Protein AF-A0A7C4I6H6-F1 (afdb_monomer)

Structure (mmCIF, N/CA/C/O backbone):
data_AF-A0A7C4I6H6-F1
#
_entry.id   AF-A0A7C4I6H6-F1
#
loop_
_atom_site.group_PDB
_atom_site.id
_atom_site.type_symbol
_atom_site.label_atom_id
_atom_site.label_alt_id
_atom_site.label_comp_id
_atom_site.label_asym_id
_atom_site.label_entity_id
_atom_site.label_seq_id
_atom_site.pdbx_PDB_ins_code
_atom_site.Cartn_x
_atom_site.Cartn_y
_atom_site.Cartn_z
_atom_site.occupancy
_atom_site.B_iso_or_equiv
_atom_site.auth_seq_id
_atom_site.auth_comp_id
_atom_site.auth_asym_id
_atom_site.auth_atom_id
_atom_site.pdbx_PDB_model_num
ATOM 1 N N . MET A 1 1 ? 39.093 -6.698 1.564 1.00 32.09 1 MET A N 1
ATOM 2 C CA . MET A 1 1 ? 37.889 -7.279 2.193 1.00 32.09 1 MET A CA 1
ATOM 3 C C . MET A 1 1 ? 36.892 -6.142 2.387 1.00 32.09 1 MET A C 1
ATOM 5 O O . MET A 1 1 ? 36.931 -5.451 3.391 1.00 32.09 1 MET A O 1
ATOM 9 N N . THR A 1 2 ? 36.106 -5.842 1.356 1.00 26.38 2 THR A N 1
ATOM 10 C CA . THR A 1 2 ? 35.172 -4.707 1.313 1.00 26.38 2 THR A CA 1
ATOM 11 C C . THR A 1 2 ? 33.786 -5.268 1.026 1.00 26.38 2 THR A C 1
ATOM 13 O O . THR A 1 2 ? 33.453 -5.595 -0.110 1.00 26.38 2 THR A O 1
ATOM 16 N N . LEU A 1 3 ? 32.990 -5.454 2.078 1.00 27.50 3 LEU A N 1
ATOM 17 C CA . LEU A 1 3 ? 31.578 -5.791 1.937 1.00 27.50 3 LEU A CA 1
ATOM 18 C C . LEU A 1 3 ? 30.842 -4.514 1.527 1.00 27.50 3 LEU A C 1
ATOM 20 O O . LEU A 1 3 ? 30.746 -3.561 2.293 1.00 27.50 3 LEU A O 1
ATOM 24 N N . SER A 1 4 ? 30.372 -4.483 0.284 1.00 27.50 4 SER A N 1
ATOM 25 C CA . SER A 1 4 ? 29.480 -3.444 -0.216 1.00 27.50 4 SER A CA 1
ATOM 26 C C . SER A 1 4 ? 28.088 -3.643 0.393 1.00 27.50 4 SER A C 1
ATOM 28 O O . SER A 1 4 ? 27.384 -4.606 0.093 1.00 27.50 4 SER A O 1
ATOM 30 N N . GLU A 1 5 ? 27.687 -2.718 1.265 1.00 37.69 5 GLU A N 1
ATOM 31 C CA . GLU A 1 5 ? 26.436 -2.698 2.046 1.00 37.69 5 GLU A CA 1
ATOM 32 C C . GLU A 1 5 ? 25.155 -2.446 1.214 1.00 37.69 5 GLU A C 1
ATOM 34 O O . GLU A 1 5 ? 24.231 -1.755 1.639 1.00 37.69 5 GLU A O 1
ATOM 39 N N . GLY A 1 6 ? 25.074 -2.982 -0.004 1.00 38.09 6 GLY A N 1
ATOM 40 C CA . GLY A 1 6 ? 24.016 -2.645 -0.960 1.00 38.09 6 GLY A CA 1
ATOM 41 C C . GLY A 1 6 ? 23.053 -3.765 -1.333 1.00 38.09 6 GLY A C 1
ATOM 42 O O . GLY A 1 6 ? 22.090 -3.494 -2.042 1.00 38.09 6 GLY A O 1
ATOM 43 N N . ASN A 1 7 ? 23.274 -5.015 -0.920 1.00 38.94 7 ASN A N 1
ATOM 44 C CA . ASN A 1 7 ? 22.496 -6.127 -1.460 1.00 38.94 7 ASN A CA 1
ATOM 45 C C . ASN A 1 7 ? 22.188 -7.214 -0.432 1.00 38.94 7 ASN A C 1
ATOM 47 O O . ASN A 1 7 ? 23.053 -7.660 0.311 1.00 38.94 7 ASN A O 1
ATOM 51 N N . PHE A 1 8 ? 20.954 -7.713 -0.542 1.00 38.97 8 PHE A N 1
ATOM 52 C CA . PHE A 1 8 ? 20.480 -9.001 -0.036 1.00 38.97 8 PHE A CA 1
ATOM 53 C C . PHE A 1 8 ? 19.841 -9.025 1.361 1.00 38.97 8 PHE A C 1
ATOM 55 O O . PHE A 1 8 ? 20.296 -9.694 2.282 1.00 38.97 8 PHE A O 1
ATOM 62 N N . ILE A 1 9 ? 18.652 -8.427 1.478 1.00 43.53 9 ILE A N 1
ATOM 63 C CA . ILE A 1 9 ? 17.670 -8.968 2.421 1.00 43.53 9 ILE A CA 1
ATOM 64 C C . ILE A 1 9 ? 17.046 -10.196 1.746 1.00 43.53 9 ILE A C 1
ATOM 66 O O . ILE A 1 9 ? 16.215 -10.067 0.843 1.00 43.53 9 ILE A O 1
ATOM 70 N N . SER A 1 10 ? 17.470 -11.397 2.148 1.00 45.38 10 SER A N 1
ATOM 71 C CA . SER A 1 10 ? 16.850 -12.641 1.683 1.00 45.38 10 SER A CA 1
ATOM 72 C C . SER A 1 10 ? 15.336 -12.600 1.939 1.00 45.38 10 SER A C 1
ATOM 74 O O . SER A 1 10 ? 14.866 -11.970 2.889 1.00 45.38 10 SER A O 1
ATOM 76 N N . SER A 1 11 ? 14.533 -13.293 1.123 1.00 49.34 11 SER A N 1
ATOM 77 C CA . SER A 1 11 ? 13.074 -13.370 1.333 1.00 49.34 11 SER A CA 1
ATOM 78 C C . SER A 1 11 ? 12.692 -13.844 2.747 1.00 49.34 11 SER A C 1
ATOM 80 O O . SER A 1 11 ? 11.586 -13.559 3.199 1.00 49.34 11 SER A O 1
ATOM 82 N N . PHE A 1 12 ? 13.598 -14.552 3.430 1.00 41.47 12 PHE A N 1
ATOM 83 C CA . PHE A 1 12 ? 13.480 -14.966 4.825 1.00 41.47 12 PHE A CA 1
ATOM 84 C C . PHE A 1 12 ? 13.701 -13.798 5.797 1.00 41.47 12 PHE A C 1
ATOM 86 O O . PHE A 1 12 ? 12.847 -13.545 6.639 1.00 41.47 12 PHE A O 1
ATOM 93 N N . PHE A 1 13 ? 14.772 -13.016 5.633 1.00 46.28 13 PHE A N 1
ATOM 94 C CA . PHE A 1 13 ? 15.049 -11.854 6.487 1.00 46.28 13 PHE A CA 1
ATOM 95 C C . PHE A 1 13 ? 14.009 -10.735 6.305 1.00 46.28 13 PHE A C 1
ATOM 97 O O . PHE A 1 13 ? 13.651 -10.059 7.262 1.00 46.28 13 PHE A O 1
ATOM 104 N N . PHE A 1 14 ? 13.458 -10.586 5.098 1.00 51.62 14 PHE A N 1
ATOM 105 C CA 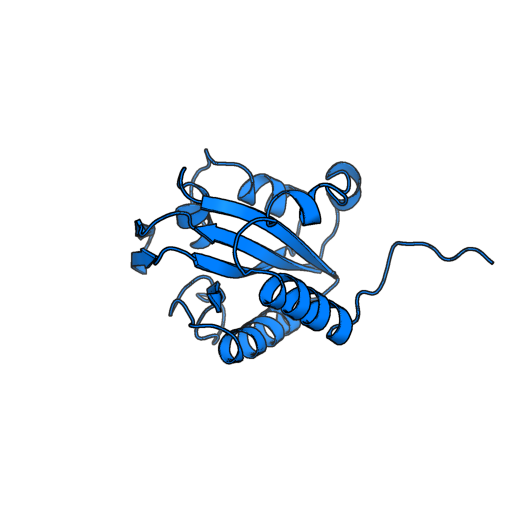. PHE A 1 14 ? 12.405 -9.616 4.780 1.00 51.62 14 PHE A CA 1
ATOM 106 C C . PHE A 1 14 ? 11.087 -9.935 5.501 1.00 51.62 14 PHE A C 1
ATOM 108 O O . PHE A 1 14 ? 10.460 -9.048 6.076 1.00 51.62 14 PHE A O 1
ATOM 115 N N . LEU A 1 15 ? 10.696 -11.214 5.519 1.00 54.06 15 LEU A N 1
ATOM 116 C CA . LEU A 1 15 ? 9.517 -11.681 6.253 1.00 54.06 15 LEU A CA 1
ATOM 117 C C . LEU A 1 15 ? 9.767 -11.738 7.762 1.00 54.06 15 LEU A C 1
ATOM 119 O O . LEU A 1 15 ? 8.854 -11.439 8.518 1.00 54.06 15 LEU A O 1
ATOM 123 N N . ASN A 1 16 ? 10.989 -12.043 8.206 1.00 53.38 16 ASN A N 1
ATOM 124 C CA . ASN A 1 16 ? 11.346 -11.968 9.623 1.00 53.38 16 ASN A CA 1
ATOM 125 C C . ASN A 1 16 ? 11.381 -10.531 10.136 1.00 53.38 16 ASN A C 1
ATOM 127 O O . ASN A 1 16 ? 10.904 -10.286 11.231 1.00 53.38 16 ASN A O 1
ATOM 131 N N . THR A 1 17 ? 11.866 -9.569 9.351 1.00 53.94 17 THR A N 1
ATOM 132 C CA . THR A 1 17 ? 11.808 -8.144 9.716 1.00 53.94 17 THR A CA 1
ATOM 133 C C . THR A 1 17 ? 10.361 -7.672 9.785 1.00 53.94 17 THR A C 1
ATOM 135 O O . THR A 1 17 ? 10.001 -6.944 10.703 1.00 53.94 17 THR A O 1
ATOM 138 N N . LEU A 1 18 ? 9.515 -8.132 8.856 1.00 56.84 18 LEU A N 1
ATOM 139 C CA . LEU A 1 18 ? 8.080 -7.882 8.921 1.00 56.84 18 LEU A CA 1
ATOM 140 C C . LEU A 1 18 ? 7.471 -8.502 10.189 1.00 56.84 18 LEU A C 1
ATOM 142 O O . LEU A 1 18 ? 6.820 -7.790 10.936 1.00 56.84 18 LEU A O 1
ATOM 146 N N . ASN A 1 19 ? 7.736 -9.779 10.476 1.00 55.47 19 ASN A N 1
ATOM 147 C CA . ASN A 1 19 ? 7.266 -10.454 11.689 1.00 55.47 19 ASN A CA 1
ATOM 148 C C . ASN A 1 19 ? 7.743 -9.756 12.970 1.00 55.47 19 ASN A C 1
ATOM 150 O O . ASN A 1 19 ? 6.936 -9.542 13.864 1.00 55.47 19 ASN A O 1
ATOM 154 N N . MET A 1 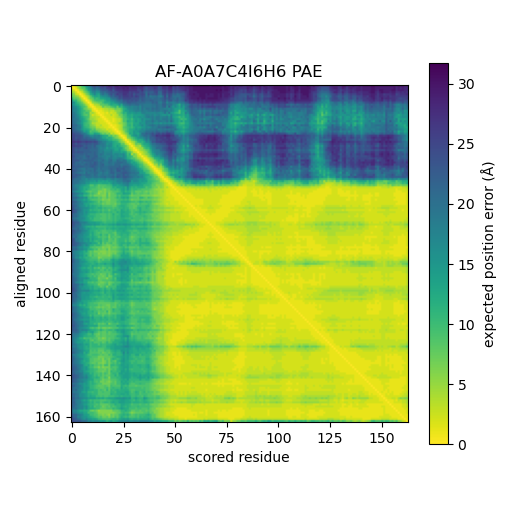20 ? 9.010 -9.348 13.054 1.00 50.94 20 MET A N 1
ATOM 155 C CA . MET A 1 20 ? 9.553 -8.630 14.214 1.00 50.94 20 MET A CA 1
ATOM 156 C C . MET A 1 20 ? 8.891 -7.258 14.392 1.00 50.94 20 MET A C 1
ATOM 158 O O . MET A 1 20 ? 8.422 -6.945 15.482 1.00 50.94 20 MET A O 1
ATOM 162 N N . ALA A 1 21 ? 8.736 -6.483 13.310 1.00 50.53 21 ALA A N 1
ATOM 163 C CA . ALA A 1 21 ? 8.024 -5.200 13.342 1.00 50.53 21 ALA A CA 1
ATOM 164 C C . ALA A 1 21 ? 6.539 -5.340 13.744 1.00 50.53 21 ALA A C 1
ATOM 166 O O . ALA A 1 21 ? 5.915 -4.381 14.200 1.00 50.53 21 ALA A O 1
ATOM 167 N N . MET A 1 22 ? 5.963 -6.528 13.559 1.00 51.94 22 MET A N 1
ATOM 168 C CA . MET A 1 22 ? 4.571 -6.839 13.887 1.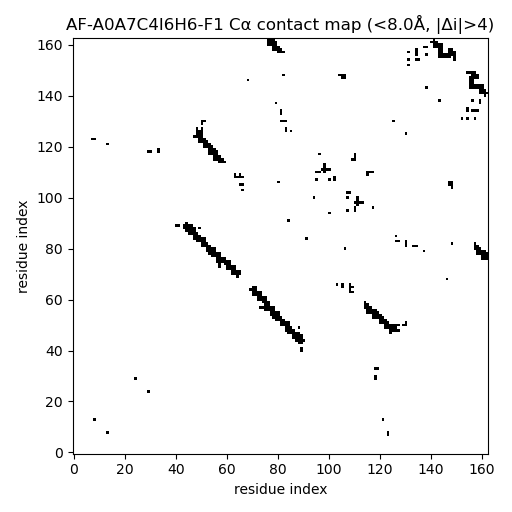00 51.94 22 MET A CA 1
ATOM 169 C C . MET A 1 22 ? 4.421 -7.365 15.320 1.00 51.94 22 MET A C 1
ATOM 171 O O . MET A 1 22 ? 3.458 -7.012 15.993 1.00 51.94 22 MET A O 1
ATOM 175 N N . LEU A 1 23 ? 5.385 -8.151 15.813 1.00 46.25 23 LEU A N 1
ATOM 176 C CA . LEU A 1 23 ? 5.406 -8.697 17.177 1.00 46.25 23 LEU A CA 1
ATOM 177 C C . LEU A 1 23 ? 5.687 -7.630 18.248 1.00 46.25 23 LEU A C 1
ATOM 179 O O . LEU A 1 23 ? 5.145 -7.714 19.347 1.00 46.25 23 LEU A O 1
ATOM 183 N N . GLU A 1 24 ? 6.475 -6.597 17.939 1.00 47.31 24 GLU A N 1
ATOM 184 C CA . GLU A 1 24 ? 6.787 -5.509 18.883 1.00 47.31 24 GLU A CA 1
ATOM 185 C C . GLU A 1 24 ? 5.630 -4.504 19.094 1.00 47.31 24 GLU A C 1
ATOM 187 O O . GLU A 1 24 ? 5.733 -3.586 19.909 1.00 47.31 24 GLU A O 1
ATOM 192 N N . ASN A 1 25 ? 4.489 -4.665 18.411 1.00 45.25 25 ASN A N 1
ATOM 193 C CA . ASN A 1 25 ? 3.399 -3.682 18.389 1.00 45.25 25 ASN A CA 1
ATOM 194 C C . ASN A 1 25 ? 2.314 -3.885 19.470 1.00 45.25 25 ASN A C 1
ATOM 196 O O . ASN A 1 25 ? 1.114 -3.823 19.202 1.00 45.25 25 ASN A O 1
ATOM 200 N N . LYS A 1 26 ? 2.724 -4.003 20.741 1.00 41.91 26 LYS A N 1
ATOM 201 C CA . LYS A 1 26 ? 1.884 -3.537 21.862 1.00 41.91 26 LYS A CA 1
ATOM 202 C C . LYS A 1 26 ? 2.145 -2.040 22.024 1.00 41.91 26 LYS A C 1
ATOM 204 O O . LYS A 1 26 ? 3.149 -1.638 22.597 1.00 41.91 26 LYS A O 1
ATOM 209 N N . GLY A 1 27 ? 1.282 -1.248 21.386 1.00 41.31 27 GLY A N 1
ATOM 210 C CA . GLY A 1 27 ? 1.442 0.174 21.081 1.00 41.31 27 GLY A CA 1
ATOM 211 C C . GLY A 1 27 ? 2.320 0.993 22.027 1.00 41.31 27 GLY A C 1
ATOM 212 O O . GLY A 1 27 ? 1.939 1.214 23.164 1.00 41.31 27 GLY A O 1
ATOM 213 N N . LEU A 1 28 ? 3.449 1.494 21.507 1.00 36.06 28 LEU A N 1
ATOM 214 C CA . LEU A 1 28 ? 4.048 2.785 21.901 1.00 36.06 28 LEU A CA 1
ATOM 215 C C . LEU A 1 28 ? 5.287 3.196 21.069 1.00 36.06 28 LEU A C 1
ATOM 217 O O . LEU A 1 28 ? 5.760 4.316 21.236 1.00 36.06 28 LEU A O 1
ATOM 221 N N . LYS A 1 29 ? 5.835 2.359 20.165 1.00 38.16 29 LYS A N 1
ATOM 222 C CA . LYS A 1 29 ? 7.154 2.621 19.529 1.00 38.16 29 LYS A CA 1
ATOM 223 C C . LYS A 1 29 ? 7.227 2.571 17.993 1.00 38.16 29 LYS A C 1
ATOM 225 O O . LYS A 1 29 ? 8.318 2.468 17.440 1.00 38.16 29 LYS A O 1
ATOM 230 N N . PHE A 1 30 ? 6.120 2.765 17.271 1.00 42.19 30 PHE A N 1
ATOM 231 C CA . PHE A 1 30 ? 6.164 2.841 15.796 1.00 42.19 30 PHE A CA 1
ATOM 232 C C . PHE A 1 30 ? 7.033 4.011 15.273 1.00 42.19 30 PHE A C 1
ATOM 234 O O . PHE A 1 30 ? 7.622 3.918 14.203 1.00 42.19 30 PHE A O 1
ATOM 241 N N . LYS A 1 31 ? 7.194 5.095 16.053 1.00 37.22 31 LYS A N 1
ATOM 242 C CA . LYS A 1 31 ? 8.071 6.231 15.700 1.00 37.22 31 LYS A CA 1
ATOM 243 C C . LYS A 1 31 ? 9.564 5.984 15.954 1.00 37.22 31 LYS A C 1
ATOM 245 O O . LYS A 1 31 ? 10.382 6.451 15.168 1.00 37.22 31 LYS A O 1
ATOM 250 N N . SER A 1 32 ? 9.941 5.293 17.036 1.00 35.28 32 SER A N 1
ATOM 251 C CA . SER A 1 32 ? 11.354 5.219 17.452 1.00 35.28 32 SER A CA 1
ATOM 252 C C . SER A 1 32 ? 12.151 4.144 16.715 1.00 35.28 32 SER A C 1
ATOM 254 O O . SER A 1 32 ? 13.351 4.308 16.538 1.00 35.28 32 SER A O 1
ATOM 256 N N . PHE A 1 33 ? 11.506 3.069 16.248 1.00 39.78 33 PHE A N 1
ATOM 257 C CA . PHE A 1 33 ? 12.191 2.003 15.503 1.00 39.78 33 PHE A CA 1
ATOM 258 C C . PHE A 1 33 ? 12.558 2.418 14.062 1.00 39.78 33 PHE A C 1
ATOM 260 O O . PHE A 1 33 ? 13.469 1.866 13.452 1.00 39.78 33 PHE A O 1
ATOM 267 N N . LEU A 1 34 ? 11.877 3.431 13.517 1.00 43.38 34 LEU A N 1
ATOM 268 C CA . LEU A 1 34 ? 11.966 3.826 12.107 1.00 43.38 34 LEU A CA 1
ATOM 269 C C . LEU A 1 34 ? 12.878 5.021 11.818 1.00 43.38 34 LEU A C 1
ATOM 271 O O . LEU A 1 34 ? 13.244 5.250 10.664 1.00 43.38 34 LEU A O 1
ATOM 275 N N . MET A 1 35 ? 13.295 5.755 12.850 1.00 35.59 35 MET A N 1
ATOM 276 C CA . MET A 1 35 ? 14.051 7.001 12.683 1.00 35.59 35 MET A CA 1
ATOM 277 C C . MET A 1 35 ? 15.499 6.790 12.197 1.00 35.59 35 MET A C 1
ATOM 279 O O . MET A 1 35 ? 16.157 7.751 11.818 1.00 35.59 35 MET A O 1
ATOM 283 N N . GLY A 1 36 ? 15.984 5.543 12.141 1.00 33.59 36 GLY A N 1
ATOM 284 C CA . GLY A 1 36 ? 17.350 5.208 11.719 1.00 33.59 36 GLY A CA 1
ATOM 285 C C . GLY A 1 36 ? 17.550 4.870 10.235 1.00 33.59 36 GLY A C 1
ATOM 286 O O . GLY A 1 36 ? 18.684 4.621 9.836 1.00 33.59 36 GLY A O 1
ATOM 287 N N . ARG A 1 37 ? 16.500 4.805 9.399 1.00 43.25 37 ARG A N 1
ATOM 288 C CA . ARG A 1 37 ? 16.638 4.401 7.978 1.00 43.25 37 ARG A CA 1
ATOM 289 C C . ARG A 1 37 ? 15.760 5.193 7.012 1.00 43.25 37 ARG A C 1
ATOM 291 O O . ARG A 1 37 ? 15.216 4.641 6.057 1.0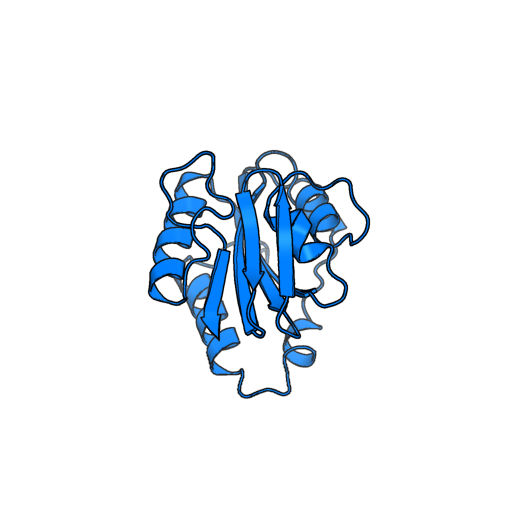0 43.25 37 ARG A O 1
ATOM 298 N N . VAL A 1 38 ? 15.703 6.512 7.187 1.00 42.03 38 VAL A N 1
ATOM 299 C CA . VAL A 1 38 ? 15.468 7.405 6.043 1.00 42.03 38 VAL A CA 1
ATOM 300 C C . VAL A 1 38 ? 16.753 7.389 5.210 1.00 42.03 38 VAL A C 1
ATOM 302 O O . VAL A 1 38 ? 17.582 8.290 5.282 1.00 42.03 38 VAL A O 1
ATOM 305 N N . LEU A 1 39 ? 16.976 6.287 4.489 1.00 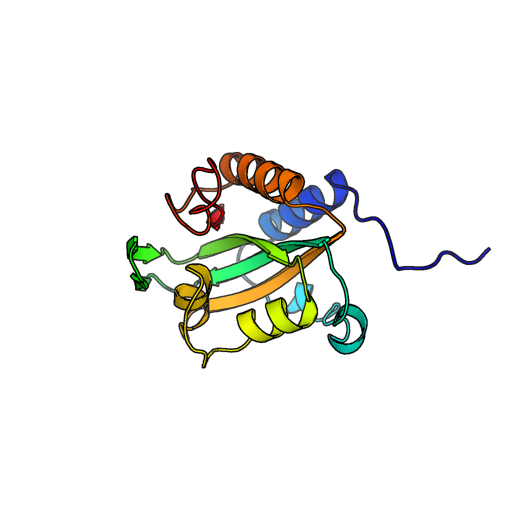44.78 39 LEU A N 1
ATOM 306 C CA . LEU A 1 39 ? 18.039 6.210 3.500 1.00 44.78 39 LEU A CA 1
ATOM 307 C C . LEU A 1 39 ? 17.700 7.251 2.429 1.00 44.78 39 LEU A C 1
ATOM 309 O O . LEU A 1 39 ? 16.578 7.274 1.918 1.00 44.78 39 LEU A O 1
ATOM 313 N N . SER A 1 40 ? 18.645 8.140 2.150 1.00 43.09 40 SER A N 1
ATOM 314 C CA . SER A 1 40 ? 18.441 9.300 1.292 1.00 43.09 40 SER A CA 1
ATOM 315 C C . SER A 1 40 ? 17.823 8.886 -0.058 1.00 43.09 40 SER A C 1
ATOM 317 O O . SER A 1 40 ? 18.341 8.020 -0.769 1.00 43.09 40 SER A O 1
ATOM 319 N N . LEU A 1 41 ? 16.638 9.430 -0.371 1.00 50.25 41 LEU A N 1
ATOM 320 C CA . LEU A 1 41 ? 15.820 9.059 -1.543 1.00 50.25 41 LEU A CA 1
ATOM 321 C C . LEU A 1 41 ? 16.597 9.221 -2.860 1.00 50.25 41 LEU A C 1
ATOM 323 O O . LEU A 1 41 ? 16.381 8.480 -3.820 1.00 50.25 41 LEU A O 1
ATOM 327 N N . ASP A 1 42 ? 17.533 10.162 -2.866 1.00 47.56 42 ASP A N 1
ATOM 328 C CA . ASP A 1 42 ? 18.516 10.470 -3.899 1.00 47.56 42 ASP A CA 1
ATOM 329 C C . ASP A 1 42 ? 19.374 9.261 -4.314 1.00 47.56 42 ASP A C 1
ATOM 331 O O . ASP A 1 42 ? 19.685 9.128 -5.498 1.00 47.56 42 ASP A O 1
ATOM 335 N N . ARG A 1 43 ? 19.663 8.311 -3.412 1.00 52.84 43 ARG A N 1
ATOM 336 C CA . ARG A 1 43 ? 20.461 7.114 -3.740 1.00 52.84 43 ARG A CA 1
ATOM 337 C C . ARG A 1 43 ? 19.662 5.990 -4.421 1.00 52.84 43 ARG A C 1
ATOM 339 O O . ARG A 1 43 ? 20.252 5.163 -5.106 1.00 52.84 43 ARG A O 1
ATOM 346 N N . PHE A 1 44 ? 18.330 5.976 -4.297 1.00 59.31 44 PHE A N 1
ATOM 347 C CA . PHE A 1 44 ? 17.447 4.923 -4.853 1.00 59.31 44 PHE A CA 1
ATOM 348 C C . PHE A 1 44 ? 16.637 5.373 -6.070 1.00 59.31 44 PHE A C 1
ATOM 350 O O . PHE A 1 44 ? 15.873 4.595 -6.649 1.00 59.31 44 PHE A O 1
ATOM 357 N N . ALA A 1 45 ? 16.776 6.639 -6.467 1.00 57.41 45 ALA A N 1
ATOM 358 C CA . ALA A 1 45 ? 15.884 7.294 -7.414 1.00 57.41 45 ALA A CA 1
ATOM 359 C C . ALA A 1 45 ? 15.904 6.722 -8.840 1.00 57.41 45 ALA A C 1
ATOM 361 O O . ALA A 1 45 ? 15.072 7.125 -9.645 1.00 57.41 45 ALA A O 1
ATOM 362 N N . LYS A 1 46 ? 16.810 5.797 -9.180 1.00 66.00 46 LYS A N 1
ATOM 363 C CA . LYS A 1 46 ? 16.921 5.223 -10.533 1.00 66.00 46 LYS A CA 1
ATOM 364 C C . LYS A 1 46 ? 16.738 3.705 -10.602 1.00 66.00 46 LYS A C 1
ATOM 366 O O . LYS A 1 46 ? 16.841 3.143 -11.687 1.00 66.00 46 LYS A O 1
ATOM 371 N N . GLU A 1 47 ? 16.420 3.042 -9.489 1.00 75.44 47 GLU A N 1
ATOM 372 C CA . GLU A 1 47 ? 16.212 1.592 -9.505 1.00 75.44 47 GLU A CA 1
ATOM 373 C C . GLU A 1 47 ? 14.946 1.204 -10.290 1.00 75.44 47 GLU A C 1
ATOM 375 O O . GLU A 1 47 ? 13.867 1.794 -10.134 1.00 75.44 47 GLU A O 1
ATOM 380 N N . MET A 1 48 ? 15.101 0.180 -11.129 1.00 83.00 48 MET A N 1
ATOM 381 C CA . MET A 1 48 ? 14.062 -0.455 -11.940 1.00 83.00 48 MET A CA 1
ATOM 382 C C . MET A 1 48 ? 13.917 -1.917 -11.536 1.00 83.00 48 MET A C 1
ATOM 384 O O . MET A 1 48 ? 14.864 -2.532 -11.045 1.00 83.00 48 MET A O 1
ATOM 388 N N . GLY A 1 49 ? 12.732 -2.484 -11.763 1.00 87.56 49 GLY A N 1
ATOM 389 C CA . GLY A 1 49 ? 12.458 -3.870 -11.394 1.00 87.56 49 GLY A CA 1
ATOM 390 C C . GLY A 1 49 ? 12.552 -4.067 -9.883 1.00 87.56 49 GLY A C 1
ATOM 391 O O . GLY A 1 49 ? 13.289 -4.927 -9.408 1.00 87.56 49 GLY A O 1
ATOM 392 N N . VAL A 1 50 ? 11.843 -3.230 -9.125 1.00 90.44 50 VAL A N 1
ATOM 393 C CA . VAL A 1 50 ? 11.776 -3.308 -7.661 1.00 90.44 50 VAL A CA 1
ATOM 394 C C . VAL A 1 50 ? 10.394 -3.773 -7.227 1.00 90.44 50 VAL A C 1
ATOM 396 O O . VAL A 1 50 ? 9.385 -3.275 -7.729 1.00 90.44 50 VAL A O 1
ATOM 399 N N . VAL A 1 51 ? 10.353 -4.669 -6.241 1.00 92.06 51 VAL A N 1
ATOM 400 C CA . VAL A 1 51 ? 9.169 -4.940 -5.417 1.00 92.06 51 VAL A CA 1
ATOM 401 C C . VAL A 1 51 ? 9.362 -4.257 -4.070 1.00 92.06 51 VAL A C 1
ATOM 403 O O . VAL A 1 51 ? 10.445 -4.327 -3.487 1.00 92.06 51 VAL A O 1
ATOM 406 N N . TYR A 1 52 ? 8.313 -3.625 -3.559 1.00 90.44 52 TYR A N 1
ATOM 407 C CA . TYR A 1 52 ? 8.319 -2.974 -2.255 1.00 90.44 52 TYR A CA 1
ATOM 408 C C . TYR A 1 52 ? 7.074 -3.312 -1.441 1.00 90.44 52 TYR A C 1
ATOM 410 O O . TYR A 1 52 ? 6.022 -3.641 -1.989 1.00 90.44 52 TYR A O 1
ATOM 418 N N . ILE A 1 53 ? 7.211 -3.196 -0.124 1.00 93.19 53 ILE A N 1
ATOM 419 C CA . ILE A 1 53 ? 6.126 -3.184 0.846 1.00 93.19 53 ILE A CA 1
ATOM 420 C C . ILE A 1 53 ? 6.098 -1.819 1.527 1.00 93.19 53 ILE A C 1
ATOM 422 O O . ILE A 1 53 ? 7.131 -1.326 1.979 1.00 93.19 53 ILE A O 1
ATOM 426 N N . LEU A 1 54 ? 4.906 -1.243 1.640 1.00 93.56 54 LEU A N 1
ATOM 427 C CA . LEU A 1 54 ? 4.623 -0.121 2.528 1.00 93.56 54 LEU A CA 1
ATOM 428 C C . LEU A 1 54 ? 3.977 -0.664 3.802 1.00 93.56 54 LEU A C 1
ATOM 430 O O . LEU A 1 54 ? 2.971 -1.367 3.704 1.00 93.56 54 LEU A O 1
ATOM 434 N N . LEU A 1 55 ? 4.519 -0.313 4.968 1.00 91.12 55 LEU A N 1
ATOM 435 C CA . LEU A 1 55 ? 3.802 -0.430 6.238 1.00 91.12 55 LEU A CA 1
ATOM 436 C C . LEU A 1 55 ? 3.058 0.871 6.497 1.00 91.12 55 LEU A C 1
ATOM 438 O O . LEU A 1 55 ? 3.660 1.946 6.508 1.00 91.12 55 LEU A O 1
ATOM 442 N N . ILE A 1 56 ? 1.750 0.764 6.671 1.00 95.00 56 ILE A N 1
ATOM 443 C CA . ILE A 1 56 ? 0.823 1.886 6.672 1.00 95.00 56 ILE A CA 1
ATOM 444 C C . ILE A 1 56 ? 0.050 1.863 7.985 1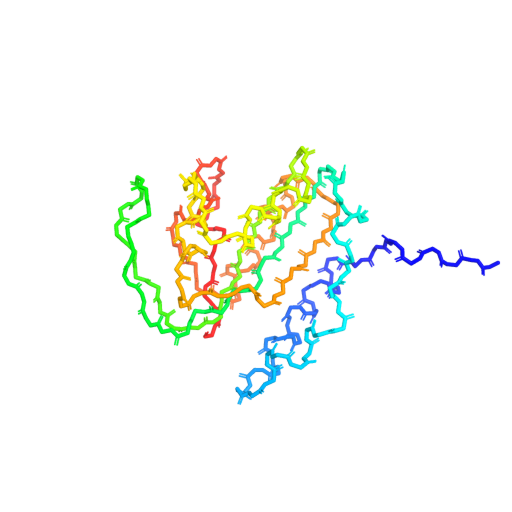.00 95.00 56 ILE A C 1
ATOM 446 O O . ILE A 1 56 ? -0.619 0.881 8.286 1.00 95.00 56 ILE A O 1
ATOM 450 N N . ASP A 1 57 ? 0.118 2.951 8.738 1.00 94.19 57 ASP A N 1
ATOM 451 C CA . ASP A 1 57 ? -0.683 3.154 9.941 1.00 94.19 57 ASP A CA 1
ATOM 452 C C . ASP A 1 57 ? -1.967 3.914 9.588 1.00 94.19 57 ASP A C 1
ATOM 454 O O . ASP A 1 57 ? -1.926 5.034 9.063 1.00 94.19 57 ASP A O 1
ATOM 458 N N . VAL A 1 58 ? -3.115 3.292 9.858 1.00 97.31 58 VAL A N 1
ATOM 459 C CA . VAL A 1 58 ? -4.444 3.889 9.735 1.00 97.31 58 VAL A CA 1
ATOM 460 C C . VAL A 1 58 ? -4.947 4.199 11.142 1.00 97.31 58 VAL A C 1
ATOM 462 O O . VAL A 1 58 ? -5.392 3.321 11.876 1.00 97.31 58 VAL A O 1
ATOM 465 N N . ARG A 1 59 ? -4.917 5.480 11.521 1.00 95.50 59 ARG A N 1
ATOM 466 C CA . ARG A 1 59 ? -5.092 5.906 12.924 1.00 95.50 59 ARG A CA 1
ATOM 467 C C . ARG A 1 59 ? -6.528 5.854 13.451 1.00 95.50 59 ARG A C 1
ATOM 469 O O . ARG A 1 59 ? -6.743 5.975 14.656 1.00 95.50 59 ARG A O 1
ATOM 476 N N . LYS A 1 60 ? -7.513 5.712 12.565 1.00 97.06 60 LYS A N 1
ATOM 477 C CA . LYS A 1 60 ? -8.942 5.592 12.890 1.00 97.06 60 LYS A CA 1
ATOM 478 C C . LYS A 1 60 ? -9.681 4.887 11.757 1.00 97.06 60 LYS A C 1
ATOM 480 O O . LYS A 1 60 ? -9.167 4.867 10.645 1.00 97.06 60 LYS A O 1
ATOM 485 N N . ASP A 1 61 ? -10.899 4.420 12.006 1.00 98.31 61 ASP A N 1
ATOM 486 C CA . ASP A 1 61 ? -11.761 3.884 10.950 1.00 98.31 61 ASP A CA 1
ATOM 487 C C . ASP A 1 61 ? -12.040 4.948 9.868 1.00 98.31 61 ASP A C 1
ATOM 489 O O . ASP A 1 61 ? -12.343 6.110 10.165 1.00 98.31 61 ASP A O 1
ATOM 493 N N . LEU A 1 62 ? -11.919 4.559 8.597 1.00 98.00 62 LEU A N 1
ATOM 494 C CA . LEU A 1 62 ? -12.100 5.422 7.431 1.00 98.00 62 LEU A CA 1
ATOM 495 C C . LEU A 1 62 ? -13.047 4.776 6.424 1.00 98.00 62 LEU A C 1
ATOM 497 O O . LEU A 1 62 ? -12.802 3.670 5.951 1.00 98.00 62 LEU A O 1
ATOM 501 N N . LYS A 1 63 ? -14.077 5.518 6.014 1.00 98.25 63 LYS A N 1
ATOM 502 C CA . LYS A 1 63 ? -14.867 5.203 4.822 1.00 98.25 63 LYS A CA 1
ATOM 503 C C . LYS A 1 63 ? -14.356 6.052 3.660 1.00 98.25 63 LYS A C 1
ATOM 505 O O . LYS A 1 63 ? -14.360 7.278 3.757 1.00 98.25 63 LYS A O 1
ATOM 510 N N . LEU A 1 64 ? -13.877 5.424 2.588 1.00 97.94 64 LEU A N 1
ATOM 511 C CA . LEU A 1 64 ? -13.303 6.113 1.426 1.00 97.94 64 LEU A CA 1
ATOM 512 C C . LEU A 1 64 ? -13.855 5.534 0.121 1.00 97.94 64 LEU A C 1
ATOM 514 O O . LEU A 1 64 ? -13.972 4.320 -0.019 1.00 97.94 64 LEU A O 1
ATOM 518 N N . ARG A 1 65 ? -14.116 6.396 -0.868 1.00 97.88 65 ARG A N 1
ATOM 519 C CA . ARG A 1 65 ? -14.404 5.973 -2.246 1.00 97.88 65 ARG A CA 1
ATOM 520 C C . ARG A 1 65 ? -13.098 5.789 -3.022 1.00 97.88 65 ARG A C 1
ATOM 522 O O . ARG A 1 65 ? -12.343 6.747 -3.197 1.00 97.88 65 ARG A O 1
ATOM 529 N N . ILE A 1 66 ? -12.838 4.571 -3.487 1.00 97.50 66 ILE A N 1
ATOM 530 C CA . ILE A 1 66 ? -11.598 4.143 -4.145 1.00 97.50 66 ILE A CA 1
ATOM 531 C C . ILE A 1 66 ? -11.833 4.009 -5.651 1.00 97.50 66 ILE A C 1
ATOM 533 O O . ILE A 1 66 ? -12.051 2.916 -6.165 1.00 97.50 66 ILE A O 1
ATOM 537 N N . GLY A 1 67 ? -11.796 5.131 -6.374 1.00 94.44 67 GLY A N 1
ATOM 538 C CA . GLY A 1 67 ? -11.947 5.144 -7.835 1.00 94.44 67 GLY A CA 1
ATOM 539 C C . GLY A 1 67 ? -13.144 4.314 -8.321 1.00 94.44 67 GLY A C 1
ATOM 540 O O . GLY A 1 67 ? -14.257 4.480 -7.821 1.00 94.44 67 GLY A O 1
ATOM 541 N N . ALA A 1 68 ? -12.889 3.406 -9.268 1.00 92.62 68 ALA A N 1
ATOM 542 C CA . ALA A 1 68 ? -13.888 2.488 -9.818 1.00 92.62 68 ALA A CA 1
ATOM 543 C C . ALA A 1 68 ? -14.266 1.326 -8.878 1.00 92.62 68 ALA A C 1
ATOM 545 O O . ALA A 1 68 ? -15.285 0.685 -9.106 1.00 92.62 68 ALA A O 1
ATOM 546 N N . LEU A 1 69 ? -13.495 1.059 -7.814 1.00 94.50 69 LEU A N 1
ATOM 547 C CA . LEU A 1 69 ? -13.821 -0.005 -6.857 1.00 94.50 69 LEU A CA 1
ATOM 548 C C . LEU A 1 69 ? -15.009 0.348 -5.948 1.00 94.50 69 LEU A C 1
ATOM 550 O O . LEU A 1 69 ? -15.558 -0.537 -5.302 1.00 94.50 69 LEU A O 1
ATOM 554 N N . GLY A 1 70 ? -15.413 1.620 -5.882 1.00 96.62 70 GLY A N 1
ATOM 555 C CA . GLY A 1 70 ? -16.524 2.060 -5.037 1.00 96.62 70 GLY A CA 1
ATOM 556 C C . GLY A 1 70 ? -16.102 2.360 -3.598 1.00 96.62 70 GLY A C 1
ATOM 557 O O . GLY A 1 70 ? -14.985 2.815 -3.353 1.00 96.62 70 GLY A O 1
ATOM 558 N N . GLU A 1 71 ? -17.017 2.198 -2.644 1.00 97.81 71 GLU A N 1
ATOM 559 C CA . GLU A 1 71 ? -16.776 2.524 -1.234 1.00 97.81 71 GLU A CA 1
ATOM 560 C C . GLU A 1 71 ? -16.103 1.375 -0.476 1.00 97.81 71 GLU A C 1
ATOM 562 O O . GLU A 1 71 ? -16.529 0.228 -0.556 1.00 97.81 71 GLU A O 1
ATOM 567 N N . TYR A 1 72 ? -15.067 1.703 0.298 1.00 98.00 72 TYR A N 1
ATOM 568 C CA . TYR A 1 72 ? -14.345 0.776 1.166 1.00 98.00 72 TYR A CA 1
ATOM 569 C C . TYR A 1 72 ? -14.327 1.301 2.596 1.00 98.00 72 TYR A C 1
ATOM 571 O O . TYR A 1 72 ? -14.201 2.507 2.833 1.00 98.00 72 TYR A O 1
ATOM 579 N N . MET A 1 73 ? -14.402 0.370 3.545 1.00 97.88 73 MET A N 1
ATOM 580 C CA . MET A 1 73 ? -14.193 0.628 4.963 1.00 97.88 73 MET A CA 1
ATOM 581 C C . MET A 1 73 ? -12.818 0.101 5.367 1.00 97.88 73 MET A C 1
ATOM 583 O O . MET A 1 73 ? -12.549 -1.094 5.266 1.00 97.88 73 MET A O 1
ATOM 587 N N . PHE A 1 74 ? -11.958 0.997 5.831 1.00 98.31 74 PHE A N 1
ATOM 588 C CA . PHE A 1 74 ? -10.665 0.671 6.416 1.00 98.31 74 PHE A CA 1
ATOM 589 C C . PHE A 1 74 ? -10.800 0.800 7.924 1.00 98.31 74 PHE A C 1
ATOM 591 O O . PHE A 1 74 ? -11.060 1.894 8.423 1.00 98.31 74 PHE A O 1
ATOM 598 N N . ARG A 1 75 ? -10.643 -0.304 8.650 1.00 98.19 75 ARG A N 1
ATOM 599 C CA . ARG A 1 75 ? -10.550 -0.272 10.112 1.00 98.19 75 ARG A CA 1
ATOM 600 C C . ARG A 1 75 ? -9.244 0.388 10.542 1.00 98.19 75 ARG A C 1
ATOM 602 O O . ARG A 1 75 ? -8.253 0.311 9.813 1.00 98.19 75 ARG A O 1
ATOM 609 N N . LYS A 1 76 ? -9.239 1.016 11.714 1.00 97.56 76 LYS A N 1
ATOM 610 C CA . LYS A 1 76 ? -8.014 1.415 12.405 1.00 97.56 76 LYS A CA 1
ATOM 611 C C . LYS A 1 76 ? -7.084 0.205 12.505 1.00 97.56 76 LYS A C 1
ATOM 613 O O . LYS A 1 76 ? -7.549 -0.873 12.859 1.00 97.56 76 LYS A O 1
ATOM 618 N N . GLY A 1 77 ? -5.802 0.399 12.218 1.00 95.00 77 GLY A N 1
ATOM 619 C CA . GLY A 1 77 ? -4.824 -0.677 12.300 1.00 95.00 77 GLY A CA 1
ATOM 620 C C . GLY A 1 77 ? -3.616 -0.481 11.397 1.00 95.00 77 GLY A C 1
ATOM 621 O O . GLY A 1 77 ? -3.490 0.526 10.694 1.00 95.00 77 GLY A O 1
ATOM 622 N N . ILE A 1 78 ? -2.740 -1.480 11.408 1.00 94.19 78 ILE A N 1
ATOM 623 C CA . ILE A 1 78 ? -1.548 -1.535 10.566 1.00 94.19 78 ILE A CA 1
ATOM 624 C C . ILE A 1 78 ? -1.852 -2.337 9.309 1.00 94.19 78 ILE A C 1
ATOM 626 O O . ILE A 1 78 ? -2.335 -3.466 9.359 1.00 94.19 78 ILE A O 1
ATOM 630 N N . TYR A 1 79 ? -1.524 -1.753 8.166 1.00 96.94 79 TYR A N 1
ATOM 631 C CA . TYR A 1 79 ? -1.693 -2.361 6.860 1.00 96.94 79 TYR A CA 1
ATOM 632 C C . TYR A 1 79 ? -0.341 -2.588 6.199 1.00 96.94 79 TYR A C 1
ATOM 634 O O . TYR A 1 79 ? 0.583 -1.787 6.347 1.00 96.94 79 TYR A O 1
ATOM 642 N N . CYS A 1 80 ? -0.249 -3.640 5.391 1.00 96.06 80 CYS A N 1
ATOM 643 C CA . CYS A 1 80 ? 0.831 -3.796 4.426 1.00 96.06 80 CYS A CA 1
ATOM 644 C C . CYS A 1 80 ? 0.288 -3.711 3.003 1.00 96.06 80 CYS A C 1
ATOM 646 O O . CYS A 1 80 ? -0.686 -4.375 2.647 1.00 96.06 80 CYS A O 1
ATOM 648 N N . TYR A 1 81 ? 0.943 -2.895 2.184 1.00 97.81 81 TYR A N 1
ATOM 649 C CA . TYR A 1 81 ? 0.697 -2.822 0.749 1.00 97.81 81 TYR A CA 1
ATOM 650 C C . TYR A 1 81 ? 1.921 -3.323 0.000 1.00 97.81 81 TYR A C 1
ATOM 652 O O . TYR A 1 81 ? 3.009 -2.806 0.235 1.00 97.81 81 TYR A O 1
ATOM 660 N N . VAL A 1 82 ? 1.754 -4.269 -0.921 1.00 96.25 82 VAL A N 1
ATOM 661 C CA . VAL A 1 82 ? 2.827 -4.719 -1.816 1.00 96.25 82 VAL A CA 1
ATOM 662 C C . VAL A 1 82 ? 2.634 -4.135 -3.213 1.00 96.25 82 VAL A C 1
ATOM 664 O O . VAL A 1 82 ? 1.529 -4.115 -3.746 1.00 96.25 82 VAL A O 1
ATOM 667 N N . GLY A 1 83 ? 3.713 -3.644 -3.814 1.00 95.25 83 GLY A N 1
ATOM 668 C CA . GLY A 1 83 ? 3.680 -3.106 -5.168 1.00 95.25 83 GLY A CA 1
ATOM 669 C C . GLY A 1 83 ? 5.007 -3.255 -5.893 1.00 95.25 83 GLY A C 1
ATOM 670 O O . GLY A 1 83 ? 6.034 -3.573 -5.292 1.00 95.25 83 GLY A O 1
ATOM 671 N N . THR A 1 84 ? 4.996 -2.974 -7.195 1.00 93.12 84 THR A N 1
ATOM 672 C CA . THR A 1 84 ? 6.215 -2.890 -8.006 1.00 93.12 84 THR A CA 1
ATOM 673 C C . THR A 1 84 ? 6.485 -1.501 -8.564 1.00 93.12 84 THR A C 1
ATOM 675 O O . THR A 1 84 ? 5.594 -0.663 -8.736 1.00 93.12 84 THR A O 1
ATOM 678 N N . ALA A 1 85 ? 7.759 -1.244 -8.853 1.00 90.88 85 ALA A N 1
ATOM 679 C CA . ALA A 1 85 ? 8.228 -0.096 -9.608 1.00 90.88 85 ALA A CA 1
ATOM 680 C C . ALA A 1 85 ? 9.110 -0.580 -10.767 1.00 90.88 85 ALA A C 1
ATOM 682 O O . ALA A 1 85 ? 10.277 -0.913 -10.587 1.00 90.88 85 ALA A O 1
ATOM 683 N N . GLN A 1 86 ? 8.531 -0.624 -11.971 1.00 83.94 86 GLN A N 1
ATOM 684 C CA . GLN A 1 86 ? 9.227 -1.120 -13.167 1.00 83.94 86 GLN A CA 1
ATOM 685 C C . GLN A 1 86 ? 10.097 -0.058 -13.855 1.00 83.94 86 GLN A C 1
ATOM 687 O O . GLN A 1 86 ? 11.035 -0.412 -14.550 1.00 83.94 86 GLN A O 1
ATOM 692 N N . ARG A 1 87 ? 9.799 1.237 -13.662 1.00 86.12 87 ARG A N 1
ATOM 693 C CA . ARG A 1 87 ? 10.506 2.345 -14.339 1.00 86.12 87 ARG A CA 1
ATOM 694 C C . ARG A 1 87 ? 11.356 3.205 -13.412 1.00 86.12 87 ARG A C 1
ATOM 696 O O . ARG A 1 87 ? 12.456 3.589 -13.768 1.00 86.12 87 ARG A O 1
ATOM 703 N N . ASN A 1 88 ? 10.813 3.585 -12.261 1.00 88.94 88 ASN A N 1
ATOM 704 C CA . ASN A 1 88 ? 11.519 4.451 -11.329 1.00 88.94 88 ASN A CA 1
ATOM 705 C C . ASN A 1 88 ? 10.956 4.251 -9.922 1.00 88.94 88 ASN A C 1
ATOM 707 O O . ASN A 1 88 ? 9.819 4.647 -9.635 1.00 88.94 88 ASN A O 1
ATOM 711 N N . PHE A 1 89 ? 11.732 3.591 -9.068 1.00 88.62 89 PHE A N 1
ATOM 712 C CA . PHE A 1 89 ? 11.346 3.329 -7.689 1.00 88.62 89 PHE A CA 1
ATOM 713 C C . PHE A 1 89 ? 11.242 4.611 -6.853 1.00 88.62 89 PHE A C 1
ATOM 715 O O . PHE A 1 89 ? 10.221 4.812 -6.196 1.00 88.62 89 PHE A O 1
ATOM 722 N N . GLY A 1 90 ? 12.211 5.525 -6.942 1.00 86.19 90 GLY A N 1
ATOM 723 C CA . GLY A 1 90 ? 12.186 6.770 -6.164 1.00 86.19 90 GLY A CA 1
ATOM 724 C C . GLY A 1 90 ? 10.963 7.640 -6.445 1.00 86.19 90 GLY A C 1
ATOM 725 O O . GLY A 1 90 ? 10.253 8.011 -5.516 1.00 86.19 90 GLY A O 1
ATOM 726 N N . LEU A 1 91 ? 10.636 7.897 -7.715 1.00 89.62 91 LEU A N 1
ATOM 727 C CA . LEU A 1 91 ? 9.436 8.654 -8.097 1.00 89.62 91 LEU A CA 1
ATOM 728 C C . LEU A 1 91 ? 8.151 7.956 -7.643 1.00 89.62 91 LEU A C 1
ATOM 730 O O . LEU A 1 91 ? 7.185 8.621 -7.264 1.00 89.62 91 LEU A O 1
ATOM 734 N N . ARG A 1 92 ? 8.132 6.616 -7.652 1.00 92.62 92 ARG A N 1
ATOM 735 C CA . ARG A 1 92 ? 7.003 5.840 -7.129 1.00 92.62 92 ARG A CA 1
ATOM 736 C C . ARG A 1 92 ? 6.829 6.073 -5.628 1.00 92.62 92 ARG A C 1
ATOM 738 O O . ARG A 1 92 ? 5.706 6.309 -5.190 1.00 92.62 92 ARG A O 1
ATOM 745 N N . ILE A 1 93 ? 7.920 6.054 -4.864 1.00 90.88 93 ILE A N 1
ATOM 746 C CA . ILE A 1 93 ? 7.898 6.295 -3.419 1.00 90.88 93 ILE A CA 1
ATOM 747 C C . ILE A 1 93 ? 7.570 7.752 -3.083 1.00 90.88 93 ILE A C 1
ATOM 749 O O . ILE A 1 93 ? 6.688 7.988 -2.263 1.00 90.88 93 ILE A O 1
ATOM 753 N N . ILE A 1 94 ? 8.182 8.730 -3.755 1.00 91.19 94 ILE A N 1
ATOM 754 C CA . ILE A 1 94 ? 7.862 10.159 -3.592 1.00 91.19 94 ILE A CA 1
ATOM 755 C C . ILE A 1 94 ? 6.369 10.394 -3.825 1.00 91.19 94 ILE A C 1
ATOM 757 O O . ILE A 1 94 ? 5.700 11.084 -3.053 1.00 91.19 94 ILE A O 1
ATOM 761 N N . ARG A 1 95 ? 5.815 9.765 -4.865 1.00 94.38 95 ARG A N 1
ATOM 762 C CA . ARG A 1 95 ? 4.383 9.818 -5.125 1.00 94.38 95 ARG A CA 1
ATOM 763 C C . ARG A 1 95 ? 3.573 9.239 -3.972 1.00 94.38 95 ARG A C 1
ATOM 765 O O . ARG A 1 95 ? 2.583 9.865 -3.610 1.00 94.38 95 ARG A O 1
ATOM 772 N N .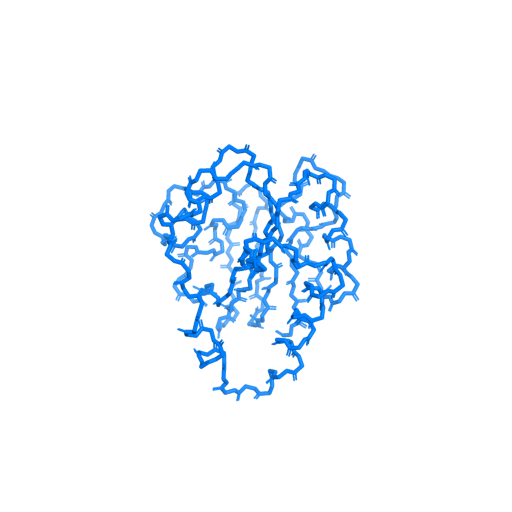 HIS A 1 96 ? 3.950 8.094 -3.403 1.00 94.56 96 HIS A N 1
ATOM 773 C CA . HIS A 1 96 ? 3.254 7.500 -2.252 1.00 94.56 96 HIS A CA 1
ATOM 774 C C . HIS A 1 96 ? 3.293 8.405 -1.020 1.00 94.56 96 HIS A C 1
ATOM 776 O O . HIS A 1 96 ? 2.249 8.612 -0.405 1.00 94.56 96 HIS A O 1
ATOM 782 N N . LEU A 1 97 ? 4.449 9.009 -0.737 1.00 91.19 97 LEU A N 1
ATOM 783 C CA . LEU A 1 97 ? 4.671 9.912 0.396 1.00 91.19 97 LEU A CA 1
ATOM 784 C C . LEU A 1 97 ? 3.945 11.257 0.262 1.00 91.19 97 LEU A C 1
ATOM 786 O O . LEU A 1 97 ? 3.535 11.841 1.264 1.00 91.19 97 LEU A O 1
ATOM 790 N N . SER A 1 98 ? 3.751 11.760 -0.960 1.00 92.69 98 SER A N 1
ATOM 791 C CA . SER A 1 98 ? 2.963 12.977 -1.167 1.00 92.69 98 SER A CA 1
ATOM 792 C C . SER A 1 98 ? 1.524 12.766 -0.689 1.00 92.69 98 SER A C 1
ATOM 794 O O . SER A 1 98 ? 0.944 11.718 -0.922 1.00 92.69 98 SER A O 1
ATOM 796 N N . ARG A 1 99 ? 0.883 13.747 -0.053 1.00 92.56 99 ARG A N 1
ATOM 797 C CA . ARG A 1 99 ? -0.565 13.664 0.243 1.00 92.56 99 ARG A CA 1
ATOM 798 C C . ARG A 1 99 ? -1.411 14.246 -0.884 1.00 92.56 99 ARG A C 1
ATOM 800 O O . ARG A 1 99 ? -2.449 13.685 -1.242 1.00 92.56 99 ARG A O 1
ATOM 807 N N . ARG A 1 100 ? -0.947 15.354 -1.467 1.00 94.81 100 ARG A N 1
ATOM 808 C CA . ARG A 1 100 ? -1.610 16.074 -2.560 1.00 94.81 100 ARG A CA 1
ATOM 809 C C . ARG A 1 100 ? -1.107 15.532 -3.895 1.00 94.81 100 ARG A C 1
ATOM 811 O O . ARG A 1 100 ? 0.011 15.813 -4.312 1.00 94.81 100 ARG A O 1
ATOM 818 N N . LYS A 1 101 ? -1.934 14.726 -4.556 1.00 94.44 101 LYS A N 1
A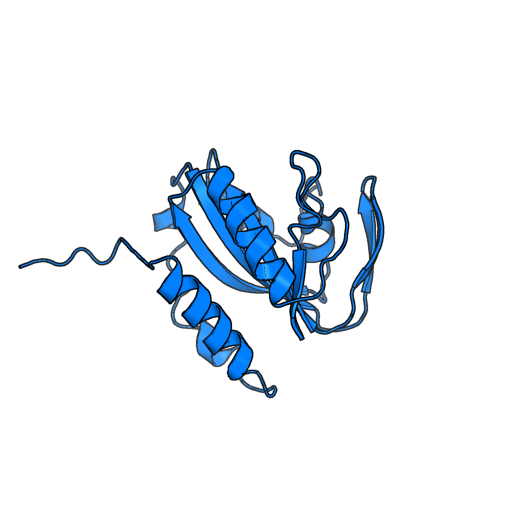TOM 819 C CA . LYS A 1 101 ? -1.636 14.133 -5.864 1.00 94.44 101 LYS A CA 1
ATOM 820 C C . LYS A 1 101 ? -2.934 13.860 -6.621 1.00 94.44 101 LYS A C 1
ATOM 822 O O . LYS A 1 101 ? -3.960 13.580 -6.002 1.00 94.44 101 LYS A O 1
ATOM 827 N N . ARG A 1 102 ? -2.884 13.850 -7.956 1.00 96.38 102 ARG A N 1
ATOM 828 C CA . ARG A 1 102 ? -3.934 13.201 -8.758 1.00 96.38 102 ARG A CA 1
ATOM 829 C C . ARG A 1 102 ? -3.911 11.712 -8.433 1.00 96.38 102 ARG A C 1
ATOM 831 O O . ARG A 1 102 ? -2.851 11.110 -8.576 1.00 96.38 102 ARG A O 1
ATOM 838 N N . LYS A 1 103 ? -5.020 11.140 -7.968 1.00 96.06 103 LYS A N 1
ATOM 839 C CA . LYS A 1 103 ? -5.118 9.731 -7.548 1.00 96.06 103 LYS A CA 1
ATOM 840 C C . LYS A 1 103 ? -5.290 8.843 -8.777 1.00 96.06 103 LYS A C 1
ATOM 842 O O . LYS A 1 103 ? -6.112 9.155 -9.630 1.00 96.06 103 LYS A O 1
ATOM 847 N N . PHE A 1 104 ? -4.497 7.781 -8.868 1.00 92.94 104 PHE A N 1
ATOM 848 C CA . PHE A 1 104 ? -4.493 6.886 -10.025 1.00 92.94 104 PHE A CA 1
ATOM 849 C C . PHE A 1 104 ? -4.517 5.420 -9.627 1.00 92.94 104 PHE A C 1
ATOM 851 O O . PHE A 1 104 ? -5.311 4.653 -10.157 1.00 92.94 104 PHE A O 1
ATOM 858 N N . TRP A 1 105 ? -3.666 5.027 -8.685 1.00 95.25 105 TRP A N 1
ATOM 859 C CA . TRP A 1 105 ? -3.686 3.687 -8.120 1.00 95.25 105 TRP A CA 1
ATOM 860 C C . TRP A 1 105 ? -4.599 3.660 -6.906 1.00 95.25 105 TRP A C 1
ATOM 862 O O . TRP A 1 105 ? -4.725 4.657 -6.196 1.00 95.25 105 TRP A O 1
ATOM 872 N N . HIS A 1 106 ? -5.193 2.503 -6.624 1.00 97.19 106 HIS A N 1
ATOM 873 C CA . HIS A 1 106 ? -6.072 2.328 -5.465 1.00 97.19 106 HIS A CA 1
ATOM 874 C C . HIS A 1 106 ? -5.413 2.818 -4.166 1.00 97.19 106 HIS A C 1
ATOM 876 O O . HIS A 1 106 ? -6.037 3.542 -3.391 1.00 97.19 106 HIS A O 1
ATOM 882 N N . ILE A 1 107 ? -4.117 2.538 -3.984 1.00 97.69 107 ILE A N 1
ATOM 883 C CA . ILE A 1 107 ? -3.355 2.958 -2.801 1.00 97.69 107 ILE A CA 1
ATOM 884 C C . ILE A 1 107 ? -3.230 4.482 -2.650 1.00 97.69 107 ILE A C 1
ATOM 886 O O . ILE A 1 107 ? -3.165 4.977 -1.527 1.00 97.69 107 ILE A O 1
ATOM 890 N N . ASP A 1 108 ? -3.287 5.251 -3.745 1.00 97.88 108 ASP A N 1
ATOM 891 C CA . ASP A 1 108 ? -3.233 6.716 -3.681 1.00 97.88 108 ASP A CA 1
ATOM 892 C C . ASP A 1 108 ? -4.418 7.290 -2.897 1.00 97.88 108 ASP A C 1
ATOM 894 O O . ASP A 1 108 ? -4.269 8.285 -2.191 1.00 97.88 108 ASP A O 1
ATOM 898 N N . TYR A 1 109 ? -5.597 6.668 -3.007 1.00 98.06 109 TYR A N 1
ATOM 899 C CA . TYR A 1 109 ? -6.802 7.124 -2.316 1.00 98.06 109 TYR A CA 1
ATOM 900 C C . TYR A 1 109 ? -6.668 6.990 -0.801 1.00 98.06 109 TYR A C 1
ATOM 902 O O . TYR A 1 109 ? -7.030 7.920 -0.080 1.00 98.06 109 TYR A O 1
ATOM 910 N N . LEU A 1 110 ? -6.111 5.868 -0.338 1.00 98.19 110 LEU A N 1
ATOM 911 C CA . LEU A 1 110 ? -5.861 5.622 1.079 1.00 98.19 110 LEU A CA 1
ATOM 912 C C . LEU A 1 110 ? -4.764 6.557 1.612 1.00 98.19 110 LEU A C 1
ATOM 914 O O . LEU A 1 110 ? -4.981 7.263 2.595 1.00 98.19 110 LEU A O 1
ATOM 918 N N . LEU A 1 111 ? -3.621 6.632 0.921 1.00 98.12 111 LEU A N 1
ATOM 919 C CA . LEU A 1 111 ? -2.455 7.419 1.349 1.00 98.12 111 LEU A CA 1
ATOM 920 C C . LEU A 1 111 ? -2.672 8.941 1.308 1.00 98.12 111 LEU A C 1
ATOM 922 O O . LEU A 1 111 ? -1.954 9.688 1.968 1.00 98.12 111 LEU A O 1
ATOM 926 N N . SER A 1 112 ? -3.659 9.430 0.554 1.00 97.69 112 SER A N 1
ATOM 927 C CA . SER A 1 112 ? -4.039 10.850 0.569 1.00 97.69 112 SER A CA 1
ATOM 928 C C . SER A 1 112 ? -4.850 11.260 1.807 1.00 97.69 112 SER A C 1
ATOM 930 O O . SER A 1 112 ? -5.093 12.453 1.996 1.00 97.69 112 SER A O 1
ATOM 932 N N . SER A 1 113 ? -5.294 10.320 2.647 1.00 97.38 113 SER A N 1
ATOM 933 C CA . SER A 1 113 ? -6.007 10.642 3.887 1.00 97.38 113 SER A CA 1
ATOM 934 C C . SER A 1 113 ? -5.058 11.207 4.946 1.00 97.38 113 SER A C 1
ATOM 936 O O . SER A 1 113 ? -3.996 10.654 5.216 1.00 97.38 113 SER A O 1
ATOM 938 N N . ARG A 1 114 ? -5.478 12.270 5.646 1.00 96.69 114 ARG A N 1
ATOM 939 C CA . ARG A 1 114 ? -4.719 12.839 6.780 1.00 96.69 114 ARG A CA 1
ATOM 940 C C . ARG A 1 114 ? -4.575 11.882 7.968 1.00 96.69 114 ARG A C 1
ATOM 942 O O . ARG A 1 114 ? -3.765 12.126 8.855 1.00 96.69 114 ARG A O 1
ATOM 949 N N . HIS A 1 115 ? -5.380 10.824 8.019 1.00 97.31 115 HIS A N 1
ATOM 950 C CA . HIS A 1 115 ? -5.361 9.827 9.091 1.00 97.31 115 HIS A CA 1
ATOM 951 C C . HIS A 1 115 ? -4.501 8.605 8.761 1.00 97.31 115 HIS A C 1
ATOM 953 O O . HIS A 1 115 ? -4.508 7.653 9.534 1.00 97.31 115 HIS A O 1
ATOM 959 N N . VAL A 1 116 ? -3.782 8.651 7.639 1.00 97.19 116 VAL A N 1
ATOM 960 C CA . VAL A 1 116 ? -2.936 7.570 7.145 1.00 97.19 116 VAL A CA 1
ATOM 961 C C . VAL A 1 116 ? -1.497 8.061 7.036 1.00 97.19 116 VAL A C 1
ATOM 963 O O . VAL A 1 116 ? -1.240 9.162 6.534 1.00 97.19 116 VAL A O 1
ATOM 966 N N . GLU A 1 117 ? -0.561 7.257 7.527 1.00 93.44 117 GLU A N 1
ATOM 967 C CA . GLU A 1 117 ? 0.876 7.537 7.482 1.00 93.44 117 GLU A CA 1
ATOM 968 C C . GLU A 1 117 ? 1.642 6.284 7.050 1.00 93.44 117 GLU A C 1
ATOM 970 O O . GLU A 1 117 ? 1.284 5.166 7.409 1.00 93.44 117 GLU A O 1
ATOM 975 N N . ILE A 1 118 ? 2.690 6.464 6.243 1.00 88.94 118 ILE A N 1
ATOM 976 C CA . ILE A 1 118 ? 3.620 5.379 5.920 1.00 88.94 118 ILE A CA 1
ATOM 977 C C . ILE A 1 118 ? 4.655 5.350 7.035 1.00 88.94 118 ILE A C 1
ATOM 979 O O . ILE A 1 118 ? 5.397 6.314 7.206 1.00 88.94 118 ILE A O 1
ATOM 983 N N . GLY A 1 119 ? 4.688 4.251 7.781 1.00 82.06 119 GLY A N 1
ATOM 984 C CA . GLY A 1 119 ? 5.708 4.010 8.791 1.00 82.06 119 GLY A CA 1
ATOM 985 C C . GLY A 1 119 ? 7.014 3.568 8.166 1.00 82.06 119 GLY A C 1
ATOM 986 O O . GLY A 1 119 ? 8.044 4.177 8.409 1.00 82.06 119 GLY A O 1
ATOM 987 N N . ALA A 1 120 ? 6.963 2.528 7.331 1.00 80.69 120 ALA A N 1
ATOM 988 C CA . ALA A 1 120 ? 8.148 1.882 6.777 1.00 80.69 120 ALA A CA 1
ATOM 989 C C . ALA A 1 120 ? 8.004 1.587 5.288 1.00 80.69 120 ALA A C 1
ATOM 991 O O . ALA A 1 120 ? 6.901 1.361 4.782 1.00 80.69 120 ALA A O 1
ATOM 992 N N . ILE A 1 121 ? 9.149 1.495 4.614 1.00 82.19 121 ILE A N 1
ATOM 993 C CA . ILE A 1 121 ? 9.248 1.028 3.235 1.00 82.19 121 ILE A CA 1
ATOM 994 C C . ILE A 1 121 ? 10.334 -0.039 3.184 1.00 82.19 121 ILE A C 1
ATOM 996 O O . ILE A 1 121 ? 11.506 0.241 3.424 1.00 82.19 121 ILE A O 1
ATOM 1000 N N . LEU A 1 122 ? 9.940 -1.266 2.862 1.00 82.81 122 LEU A N 1
ATOM 1001 C CA . LEU A 1 122 ? 10.863 -2.370 2.618 1.00 82.81 122 LEU A CA 1
ATOM 1002 C C . LEU A 1 122 ? 10.882 -2.646 1.119 1.00 82.81 122 LEU A C 1
ATOM 1004 O O . LEU A 1 122 ? 9.833 -2.610 0.483 1.00 82.81 122 LEU A O 1
ATOM 1008 N N . TRP A 1 123 ? 12.033 -2.946 0.531 1.00 85.50 123 TRP A N 1
ATOM 1009 C CA . TRP A 1 123 ? 12.105 -3.200 -0.906 1.00 85.50 123 TRP A CA 1
ATOM 1010 C C . TRP A 1 123 ? 13.242 -4.150 -1.269 1.00 85.50 123 TRP A C 1
ATOM 1012 O O . TRP A 1 123 ? 14.160 -4.378 -0.484 1.00 85.50 123 TRP A O 1
ATOM 1022 N N . LYS A 1 124 ? 13.150 -4.727 -2.468 1.00 80.88 124 LYS A N 1
ATOM 1023 C CA . LYS A 1 124 ? 14.221 -5.503 -3.097 1.00 80.88 124 LYS A CA 1
ATOM 1024 C C . LYS A 1 124 ? 14.093 -5.460 -4.616 1.00 80.88 124 LYS A C 1
ATOM 1026 O O . LYS A 1 124 ? 12.986 -5.321 -5.144 1.00 80.88 124 LYS A O 1
ATOM 1031 N N . ARG A 1 125 ? 15.208 -5.650 -5.322 1.00 87.19 125 ARG A N 1
ATOM 1032 C CA . ARG A 1 125 ? 15.188 -5.871 -6.774 1.00 87.19 125 ARG A CA 1
ATOM 1033 C C . ARG A 1 125 ? 14.502 -7.206 -7.053 1.00 87.19 125 ARG A C 1
ATOM 1035 O O . ARG A 1 125 ? 14.946 -8.250 -6.580 1.00 87.19 125 ARG A O 1
ATOM 1042 N N . ALA A 1 126 ? 13.374 -7.148 -7.744 1.00 87.25 126 ALA A N 1
ATOM 1043 C CA . ALA A 1 126 ? 12.587 -8.293 -8.162 1.00 87.25 126 ALA A CA 1
ATOM 1044 C C . ALA A 1 126 ? 11.525 -7.876 -9.192 1.00 87.25 126 ALA A C 1
ATOM 1046 O O . ALA A 1 126 ? 11.031 -6.748 -9.208 1.00 87.25 126 ALA A O 1
ATOM 1047 N N . GLY A 1 127 ? 11.137 -8.827 -10.037 1.00 86.12 127 GLY A N 1
ATOM 1048 C CA . GLY A 1 127 ? 10.061 -8.642 -11.003 1.00 86.12 127 GLY A CA 1
ATOM 1049 C C . GLY A 1 127 ? 8.664 -8.850 -10.413 1.00 86.12 127 GLY A C 1
ATOM 1050 O O . GLY A 1 127 ? 8.468 -9.209 -9.251 1.00 86.12 127 GLY A O 1
ATOM 1051 N N . ARG A 1 128 ? 7.665 -8.696 -11.281 1.00 87.56 128 ARG A N 1
ATOM 1052 C CA . ARG A 1 128 ? 6.237 -8.796 -10.950 1.00 87.56 128 ARG A CA 1
ATOM 1053 C C . ARG A 1 128 ? 5.795 -10.156 -10.394 1.00 87.56 128 ARG A C 1
ATOM 1055 O O . ARG A 1 128 ? 4.887 -10.218 -9.570 1.00 87.56 128 ARG A O 1
ATOM 1062 N N . ALA A 1 129 ? 6.453 -11.248 -10.786 1.00 91.81 129 ALA A N 1
ATOM 1063 C CA . ALA A 1 129 ? 6.159 -12.575 -10.239 1.00 91.81 129 ALA A CA 1
ATOM 1064 C C . ALA A 1 129 ? 6.375 -12.635 -8.713 1.00 91.81 129 ALA A C 1
ATOM 1066 O O . ALA A 1 129 ? 5.605 -13.276 -7.990 1.00 91.81 129 ALA A O 1
ATOM 1067 N N . GLU A 1 130 ? 7.384 -11.918 -8.214 1.00 92.62 130 GLU A N 1
ATOM 1068 C CA . GLU A 1 130 ? 7.709 -11.875 -6.791 1.00 92.62 130 GLU A CA 1
ATOM 1069 C C . GLU A 1 130 ? 6.729 -10.995 -6.002 1.00 92.62 130 GLU A C 1
ATOM 1071 O O . GLU A 1 130 ? 6.396 -11.334 -4.869 1.00 92.62 130 GLU A O 1
ATOM 1076 N N . GLU A 1 131 ? 6.180 -9.938 -6.612 1.00 94.19 131 GLU A N 1
ATOM 1077 C CA . GLU A 1 131 ? 5.076 -9.140 -6.051 1.00 94.19 131 GLU A CA 1
ATOM 1078 C C . GLU A 1 131 ? 3.886 -10.035 -5.685 1.00 94.19 131 GLU A C 1
ATOM 1080 O O . GLU A 1 131 ? 3.455 -10.087 -4.533 1.00 94.19 131 GLU A O 1
ATOM 1085 N N . CYS A 1 132 ? 3.423 -10.832 -6.654 1.00 95.88 132 CYS A N 1
ATOM 1086 C CA . CYS A 1 132 ? 2.303 -11.751 -6.468 1.00 95.88 132 CYS A CA 1
ATOM 1087 C C . CYS A 1 132 ? 2.636 -12.865 -5.464 1.00 95.88 132 CYS A C 1
ATOM 1089 O O . CYS A 1 132 ? 1.751 -13.373 -4.770 1.00 95.88 132 CYS A O 1
ATOM 1091 N N . ARG A 1 133 ? 3.904 -13.296 -5.392 1.00 95.25 133 ARG A N 1
ATOM 1092 C CA . ARG A 1 133 ? 4.365 -14.276 -4.397 1.00 95.25 133 ARG A CA 1
ATOM 1093 C C . ARG A 1 133 ? 4.300 -13.701 -2.986 1.00 95.25 133 ARG A C 1
ATOM 1095 O O . ARG A 1 133 ? 3.826 -14.388 -2.084 1.00 95.25 133 ARG A O 1
ATOM 1102 N N . ILE A 1 134 ? 4.752 -12.464 -2.801 1.00 91.94 134 ILE A N 1
ATOM 1103 C CA . ILE A 1 134 ? 4.696 -11.755 -1.522 1.00 91.94 134 ILE A CA 1
ATOM 1104 C C . ILE A 1 134 ? 3.239 -11.508 -1.121 1.00 91.94 134 ILE A C 1
ATOM 1106 O O . ILE A 1 134 ? 2.874 -11.868 -0.006 1.00 91.94 134 ILE A O 1
ATOM 1110 N N . ALA A 1 135 ? 2.385 -11.028 -2.032 1.00 95.31 135 ALA A N 1
ATOM 1111 C CA . ALA A 1 135 ? 0.954 -10.836 -1.777 1.00 95.31 135 ALA A CA 1
ATOM 1112 C C . ALA A 1 135 ? 0.283 -12.114 -1.240 1.00 95.31 135 ALA A C 1
ATOM 1114 O O . ALA A 1 135 ? -0.409 -12.090 -0.227 1.00 95.31 135 ALA A O 1
ATOM 1115 N N . ARG A 1 136 ? 0.552 -13.270 -1.863 1.00 94.81 136 ARG A N 1
ATOM 1116 C CA . ARG A 1 136 ? 0.017 -14.568 -1.411 1.00 94.81 136 ARG A CA 1
ATOM 1117 C C . ARG A 1 136 ? 0.515 -14.996 -0.032 1.00 94.81 136 ARG A C 1
ATOM 1119 O O . ARG A 1 136 ? -0.200 -15.708 0.664 1.00 94.81 136 ARG A O 1
ATOM 1126 N N . LYS A 1 137 ? 1.732 -14.612 0.357 1.00 91.88 137 LYS A N 1
ATOM 1127 C CA . LYS A 1 137 ? 2.244 -14.873 1.710 1.00 91.88 137 LYS A CA 1
ATOM 1128 C C . LYS A 1 137 ? 1.581 -13.958 2.735 1.00 91.88 137 LYS A C 1
ATOM 1130 O O . LYS A 1 137 ? 1.128 -14.452 3.759 1.00 91.88 137 LYS A O 1
ATOM 1135 N N . LEU A 1 138 ? 1.466 -12.665 2.429 1.00 90.44 138 LEU A N 1
ATOM 1136 C CA . LEU A 1 138 ? 0.802 -11.683 3.291 1.00 90.44 138 LEU A CA 1
ATOM 1137 C C . LEU A 1 138 ? -0.672 -12.027 3.526 1.00 90.44 138 LEU A C 1
ATOM 1139 O O . LEU A 1 138 ? -1.156 -11.882 4.640 1.00 90.44 138 LEU A O 1
ATOM 1143 N N . ALA A 1 139 ? -1.349 -12.593 2.525 1.00 92.25 139 ALA A N 1
ATOM 1144 C CA . ALA A 1 139 ? -2.718 -13.093 2.656 1.00 92.25 139 ALA A CA 1
ATOM 1145 C C . ALA A 1 139 ? -2.896 -14.176 3.737 1.00 92.25 139 ALA A C 1
ATOM 1147 O O . ALA A 1 139 ? -4.011 -14.392 4.194 1.00 92.25 139 ALA A O 1
ATOM 1148 N N . LY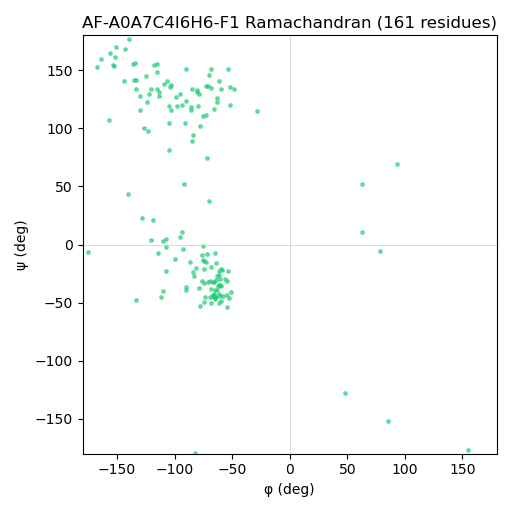S A 1 140 ? -1.821 -14.877 4.127 1.00 91.44 140 LYS A N 1
ATOM 1149 C CA . LYS A 1 140 ? -1.845 -15.864 5.220 1.00 91.44 140 LYS A CA 1
ATOM 1150 C C . LYS A 1 140 ? -1.600 -15.239 6.594 1.00 91.44 140 LYS A C 1
ATOM 1152 O O . LYS A 1 140 ? -1.799 -15.908 7.598 1.00 91.44 140 LYS A O 1
ATOM 1157 N N . MET A 1 141 ? -1.108 -14.003 6.629 1.00 88.12 141 MET A N 1
ATOM 1158 C CA . MET A 1 141 ? -0.698 -13.296 7.845 1.00 88.12 141 MET A CA 1
ATOM 1159 C C . MET A 1 141 ? -1.666 -12.176 8.228 1.00 88.12 141 MET A C 1
ATOM 1161 O O . MET A 1 141 ? -1.687 -11.764 9.380 1.00 88.12 141 MET A O 1
ATOM 1165 N N . GLY A 1 142 ? -2.434 -11.661 7.269 1.00 92.12 142 GLY A N 1
ATOM 1166 C CA . GLY A 1 142 ? -3.370 -10.566 7.474 1.00 92.12 142 GLY A CA 1
ATOM 1167 C C . GLY A 1 142 ? -4.646 -10.728 6.659 1.00 92.12 142 GLY A C 1
ATOM 1168 O O . GLY A 1 142 ? -4.736 -11.544 5.742 1.00 92.12 142 GLY A O 1
ATOM 1169 N N . THR A 1 143 ? -5.636 -9.904 6.982 1.00 97.38 143 THR A N 1
ATOM 1170 C CA . THR A 1 143 ? -6.935 -9.881 6.313 1.00 97.38 143 THR A CA 1
ATOM 1171 C C . THR A 1 143 ? -6.835 -9.110 4.993 1.00 97.38 143 THR A C 1
ATOM 1173 O O . THR A 1 143 ? -6.513 -7.918 5.009 1.00 97.38 143 THR A O 1
ATOM 1176 N N . PRO A 1 144 ? -7.111 -9.734 3.835 1.00 97.75 144 PRO A N 1
ATOM 1177 C CA . PRO A 1 144 ? -7.024 -9.061 2.545 1.00 97.75 144 PRO A CA 1
ATOM 1178 C C . PRO A 1 144 ? -8.141 -8.032 2.358 1.00 97.75 144 PRO A C 1
ATOM 1180 O O . PRO A 1 144 ? -9.319 -8.325 2.554 1.00 97.75 144 PRO A O 1
ATOM 1183 N N . ILE A 1 145 ? -7.788 -6.853 1.846 1.00 98.12 145 ILE A N 1
ATOM 1184 C CA . ILE A 1 145 ? -8.758 -5.875 1.349 1.00 98.12 145 ILE A CA 1
ATOM 1185 C C . ILE A 1 145 ? -9.092 -6.250 -0.094 1.00 98.12 145 ILE A C 1
ATOM 1187 O O . ILE A 1 145 ? -8.384 -5.867 -1.026 1.00 98.12 145 ILE A O 1
ATOM 1191 N N . LYS A 1 146 ? -10.108 -7.098 -0.273 1.00 97.38 146 LYS A N 1
ATOM 1192 C CA . LYS A 1 146 ? -10.442 -7.749 -1.552 1.00 97.38 146 LYS A CA 1
ATOM 1193 C C . LYS A 1 146 ? -10.478 -6.759 -2.728 1.00 97.38 146 LYS A C 1
ATOM 1195 O O . LYS A 1 146 ? -11.055 -5.688 -2.614 1.00 97.38 146 LYS A O 1
ATOM 1200 N N . GLY A 1 147 ? -9.859 -7.124 -3.852 1.00 96.69 147 GLY A N 1
ATOM 1201 C CA . GLY A 1 147 ? -9.826 -6.330 -5.090 1.00 96.69 147 GLY A CA 1
ATOM 1202 C C . GLY A 1 147 ? -8.824 -5.167 -5.096 1.00 96.69 147 GLY A C 1
ATOM 1203 O O . GLY A 1 147 ? -8.634 -4.509 -6.121 1.00 96.69 147 GLY A O 1
ATOM 1204 N N . PHE A 1 148 ? -8.154 -4.892 -3.975 1.00 97.56 148 PHE A N 1
ATOM 1205 C CA . PHE A 1 148 ? -7.267 -3.740 -3.867 1.00 97.56 148 PHE A CA 1
ATOM 1206 C C . PHE A 1 148 ? -5.908 -3.991 -4.532 1.00 97.56 148 PHE A C 1
ATOM 1208 O O . PHE A 1 148 ? -5.226 -4.969 -4.239 1.00 97.56 148 PHE A O 1
ATOM 1215 N N . GLY A 1 149 ? -5.483 -3.066 -5.397 1.00 94.75 149 GLY A N 1
ATOM 1216 C CA . GLY A 1 149 ? -4.166 -3.091 -6.055 1.00 94.75 149 GLY A CA 1
ATOM 1217 C C . GLY A 1 149 ? -3.868 -4.281 -6.981 1.00 94.75 149 GLY A C 1
ATOM 1218 O O . GLY A 1 149 ? -2.722 -4.418 -7.385 1.00 94.75 149 GLY A O 1
ATOM 1219 N N . CYS A 1 150 ? -4.852 -5.117 -7.325 1.00 95.81 150 CYS A N 1
ATOM 1220 C CA . CYS A 1 150 ? -4.643 -6.363 -8.076 1.00 95.81 150 CYS A CA 1
ATOM 1221 C C . CYS A 1 150 ? -5.370 -6.423 -9.433 1.00 95.81 150 CYS A C 1
ATOM 1223 O O . CYS A 1 150 ? -5.589 -7.505 -9.963 1.00 95.81 150 CYS A O 1
ATOM 1225 N N . SER A 1 151 ? -5.745 -5.282 -10.023 1.00 90.44 151 SER A N 1
ATOM 1226 C CA . SER A 1 151 ? -6.535 -5.234 -11.271 1.00 90.44 151 SER A CA 1
ATOM 1227 C C . SER A 1 151 ? -5.879 -5.903 -12.479 1.00 90.44 151 SER A C 1
ATOM 1229 O O . SER A 1 151 ? -6.563 -6.237 -13.438 1.00 90.44 151 SER A O 1
ATOM 1231 N N . ASP A 1 152 ? -4.561 -6.068 -12.458 1.00 91.94 152 ASP A N 1
ATOM 1232 C CA . ASP A 1 152 ? -3.785 -6.631 -13.556 1.00 91.94 152 ASP A CA 1
ATOM 1233 C C . ASP A 1 152 ? -3.280 -8.058 -13.257 1.00 91.94 152 ASP A C 1
ATOM 1235 O O . ASP A 1 152 ? -2.528 -8.619 -14.059 1.00 91.94 152 ASP A O 1
ATOM 1239 N N . CYS A 1 153 ? -3.664 -8.661 -12.124 1.00 94.38 153 CYS A N 1
ATOM 1240 C CA . CYS A 1 153 ? -3.239 -9.997 -11.704 1.00 94.38 153 CYS A CA 1
ATOM 1241 C C . CYS A 1 153 ? -4.394 -10.806 -11.079 1.00 94.38 153 CYS A C 1
ATOM 1243 O O . CYS A 1 153 ? -5.510 -10.327 -10.921 1.00 94.38 153 CYS A O 1
ATOM 1245 N N . LYS A 1 154 ? -4.134 -12.071 -10.718 1.00 95.50 154 LYS A N 1
ATOM 1246 C CA . LYS A 1 154 ? -5.132 -12.971 -10.097 1.00 95.50 154 LYS A CA 1
ATOM 1247 C C . LYS A 1 154 ? -5.090 -12.971 -8.561 1.00 95.50 154 LYS A C 1
ATOM 1249 O O . LYS A 1 154 ? -5.661 -13.856 -7.928 1.00 95.50 154 LYS A O 1
ATOM 1254 N N . CYS A 1 155 ? -4.361 -12.044 -7.938 1.00 96.81 155 CYS A N 1
ATOM 1255 C CA . CYS A 1 155 ? -4.300 -11.959 -6.481 1.00 96.81 155 CYS A CA 1
ATOM 1256 C C . CYS A 1 155 ? -5.638 -11.475 -5.909 1.00 96.81 155 CYS A C 1
ATOM 1258 O O . CYS A 1 155 ? -6.301 -10.620 -6.485 1.00 96.81 155 CYS A O 1
ATOM 1260 N N . ILE A 1 156 ? -6.005 -11.978 -4.727 1.00 97.12 156 ILE A N 1
ATOM 1261 C CA . ILE A 1 156 ? -7.208 -11.522 -4.010 1.00 97.12 156 ILE A CA 1
ATOM 1262 C C . ILE A 1 156 ? -7.079 -10.042 -3.631 1.00 97.12 156 ILE A C 1
ATOM 1264 O O . ILE A 1 156 ? -8.053 -9.295 -3.683 1.00 97.12 156 ILE A O 1
ATOM 1268 N N . SER A 1 157 ? -5.878 -9.633 -3.224 1.00 98.06 157 SER A N 1
ATOM 1269 C CA . SER A 1 157 ? -5.530 -8.263 -2.869 1.00 98.06 157 SER A CA 1
ATOM 1270 C C . SER A 1 157 ? -4.014 -8.094 -2.844 1.00 98.06 157 SER A C 1
ATOM 1272 O O . SER A 1 157 ? -3.286 -9.079 -2.712 1.00 98.06 157 SER A O 1
ATOM 1274 N N . HIS A 1 158 ? -3.552 -6.852 -2.947 1.00 97.88 158 HIS A N 1
ATOM 1275 C CA . HIS A 1 158 ? -2.194 -6.410 -2.631 1.00 97.88 158 HIS A CA 1
ATOM 1276 C C . HIS A 1 158 ? -2.143 -5.524 -1.367 1.00 97.88 158 HIS A C 1
ATOM 1278 O O . HIS A 1 158 ? -1.073 -5.034 -1.013 1.00 97.88 158 HIS A O 1
ATOM 1284 N N . LEU A 1 159 ? -3.274 -5.317 -0.680 1.00 98.44 159 LEU A N 1
ATOM 1285 C CA . LEU A 1 159 ? -3.376 -4.587 0.586 1.00 98.44 159 LEU A CA 1
ATOM 1286 C C . LEU A 1 159 ? -3.986 -5.488 1.665 1.00 98.44 159 LEU A C 1
ATOM 1288 O O . LEU A 1 159 ? -5.059 -6.057 1.466 1.00 98.44 159 LEU A O 1
ATOM 1292 N N . PHE A 1 160 ? -3.341 -5.572 2.823 1.00 98.12 160 PHE A N 1
ATOM 1293 C CA . PHE A 1 160 ? -3.768 -6.452 3.911 1.00 98.12 160 PHE A CA 1
ATOM 1294 C C . PHE A 1 160 ? -3.753 -5.707 5.241 1.00 98.12 160 PHE A C 1
ATOM 1296 O O . PHE A 1 160 ? -2.773 -5.026 5.535 1.00 98.12 160 PHE A O 1
ATOM 1303 N N . LEU A 1 161 ? -4.815 -5.856 6.033 1.00 96.75 161 LEU A N 1
ATOM 1304 C CA . LEU A 1 161 ? -4.867 -5.446 7.437 1.00 96.75 161 LEU A CA 1
ATOM 1305 C C . LEU A 1 161 ? -4.191 -6.517 8.295 1.00 96.75 161 LEU A C 1
ATOM 1307 O O . LEU A 1 161 ? -4.479 -7.700 8.134 1.00 96.75 161 LEU A O 1
ATOM 1311 N N . LEU A 1 162 ? -3.314 -6.111 9.201 1.00 89.88 162 LEU A N 1
ATOM 1312 C CA . LEU A 1 162 ? -2.483 -7.022 9.982 1.00 89.88 162 LEU A CA 1
ATOM 1313 C C . LEU A 1 162 ? -2.871 -7.069 11.462 1.00 89.88 162 LEU A C 1
ATOM 1315 O O . LEU A 1 162 ? -2.871 -8.146 12.050 1.00 89.88 162 LEU A O 1
ATOM 1319 N N . SER A 1 163 ? -3.207 -5.916 12.040 1.00 80.94 163 SER A N 1
ATOM 1320 C CA . SER A 1 163 ? -3.613 -5.746 13.441 1.00 80.94 163 SER A CA 1
ATOM 1321 C C . SER A 1 163 ? -4.417 -4.473 13.610 1.00 80.94 163 SER A C 1
ATOM 1323 O O . SER A 1 163 ? -3.987 -3.474 12.980 1.00 80.94 163 SER A O 1
#

Secondary structure (DSSP, 8-state):
----TT----HHHHHHHHHHHHHT-SSS-TTTTTTT----HHHHTT--SEEEEEEEEE-S-EEEE-GGG-EEEEPSEEEEEEEEESS-HHHHHHHHH-SSS---SHHHHHHTSTTEEEEEEEEEE--HHHHHHHHHHHTTTSEE-TTTT-TTSS-S-SEEE--

Radius of gyration: 15.46 Å; Cα contacts (8 Å, |Δi|>4): 263; chains: 1; bounding box: 55×32×36 Å

Foldseek 3Di:
DDPDPPDDPDPVNLVVVVVVLQVVPPDDPLPPVQPPDPPPLVVQFFDAQKKKKWWKFQQAWDWFQQPPVGIDIDGGAIKIFIDHHHGTPSVVVVQLQDLDDDDDASSNRVSVDPRMDGSDMDMDRHHPVVSLVVLVVVVVQFAAPAPHRAPPHPRRHRMGGHD

Solvent-accessible surface area (backbone atoms only — not comparable to full-atom values): 9450 Å² total; per-residue (Å²): 143,80,84,74,95,78,79,79,75,46,78,64,54,51,51,47,51,50,49,51,66,58,69,69,62,74,86,85,53,79,69,72,78,46,72,83,66,79,66,63,60,81,80,46,42,74,44,51,35,27,24,37,36,38,36,32,41,28,79,49,70,41,81,45,71,36,79,91,78,38,80,44,78,43,68,49,30,39,29,42,36,52,43,74,23,72,74,32,33,27,62,51,49,53,57,58,71,41,52,87,69,89,71,80,54,56,64,43,51,56,43,41,35,93,56,35,46,76,67,46,79,48,73,46,85,36,54,71,73,53,38,58,52,50,30,60,53,48,52,77,68,22,52,59,43,74,67,31,74,22,91,91,53,90,53,62,22,26,31,27,45,61,85

Sequence (163 aa):
MTLSEGNFISSFFFLNTLNMAMLENKGLKFKSFLMGRVLSLDRFAKEMGVVYILLIDVRKDLKLRIGALGEYMFRKGIYCYVGTAQRNFGLRIIRHLSRRKRKFWHIDYLLSSRHVEIGAILWKRAGRAEECRIARKLAKMGTPIKGFGCSDCKCISHLFLLS

Nearest PDB structures (foldseek):
  6ly5-assembly1_d  TM=4.893E-01  e=1.158E+00  Chaetoceros neogracilis
  6yxr-assembly1_D  TM=4.876E-01  e=1.822E+00  Dunaliella salina
  7s3d-assembly1_D  TM=4.499E-01  e=7.572E+00  Synechococcus sp. PCC 7335

pLDDT: mean 79.5, std 22.86, range [26.38, 98.44]

Mean predicted aligned error: 9.11 Å